Protein AF-A0A968ZJ23-F1 (afdb_monomer_lite)

Radius of gyration: 22.75 Å; chains: 1; bounding box: 46×42×65 Å

Structure (mmCIF, N/CA/C/O backbone):
data_AF-A0A968ZJ23-F1
#
_entry.id   AF-A0A968ZJ23-F1
#
loop_
_atom_site.group_PDB
_atom_site.id
_atom_site.type_symbol
_atom_site.label_atom_id
_atom_site.label_alt_id
_atom_site.label_comp_id
_atom_site.label_asym_id
_atom_site.label_entity_id
_atom_site.label_seq_id
_atom_site.pdbx_PDB_ins_code
_atom_site.Cartn_x
_atom_site.Cartn_y
_atom_site.Cartn_z
_atom_site.occupancy
_atom_site.B_iso_or_equiv
_atom_site.auth_seq_id
_atom_site.auth_comp_id
_atom_site.auth_asym_id
_atom_site.auth_atom_id
_atom_site.pdbx_PDB_model_num
ATOM 1 N N . MET A 1 1 ? 4.535 11.644 30.658 1.00 60.22 1 MET A N 1
ATOM 2 C CA . MET A 1 1 ? 4.952 10.635 29.656 1.00 60.22 1 MET A CA 1
ATOM 3 C C . MET A 1 1 ? 4.242 10.840 28.320 1.00 60.22 1 MET A C 1
ATOM 5 O O . MET A 1 1 ? 4.931 11.117 27.355 1.00 60.22 1 MET A O 1
ATOM 9 N N . LEU A 1 2 ? 2.903 10.836 28.259 1.00 61.31 2 LEU A N 1
ATOM 10 C CA . LEU A 1 2 ? 2.141 11.079 27.016 1.00 61.31 2 LEU A CA 1
ATOM 11 C C . LEU A 1 2 ? 2.531 12.350 26.210 1.00 61.31 2 LEU A C 1
ATOM 13 O O . LEU A 1 2 ? 2.753 12.221 25.013 1.00 61.31 2 LEU A O 1
ATOM 17 N N . PRO A 1 3 ? 2.688 13.554 26.806 1.00 65.44 3 PRO A N 1
ATOM 18 C CA . PRO A 1 3 ? 3.056 14.751 26.035 1.00 65.44 3 PRO A CA 1
ATOM 19 C C . PRO A 1 3 ? 4.482 14.708 25.466 1.00 65.44 3 PRO A C 1
ATOM 21 O O . PRO A 1 3 ? 4.746 15.321 24.440 1.00 65.44 3 PRO A O 1
ATOM 24 N N . PHE A 1 4 ? 5.390 13.966 26.107 1.00 58.88 4 PHE A N 1
ATOM 25 C CA . PHE A 1 4 ? 6.744 13.755 25.594 1.00 58.88 4 PHE A CA 1
ATOM 26 C C . PHE A 1 4 ? 6.730 12.837 24.365 1.00 58.88 4 PHE A C 1
ATOM 28 O O . PHE A 1 4 ? 7.392 13.139 23.382 1.00 58.88 4 PHE A O 1
ATOM 35 N N . ILE A 1 5 ? 5.915 11.776 24.390 1.00 69.75 5 ILE A N 1
ATOM 36 C CA . ILE A 1 5 ? 5.731 10.860 23.252 1.00 69.75 5 ILE A CA 1
ATOM 37 C C . ILE A 1 5 ? 5.148 11.617 22.050 1.00 69.75 5 ILE A C 1
ATOM 39 O O . ILE A 1 5 ? 5.737 11.588 20.979 1.00 69.75 5 ILE A O 1
ATOM 43 N N . ILE A 1 6 ? 4.080 12.399 22.257 1.00 71.38 6 ILE A N 1
ATOM 44 C CA . ILE A 1 6 ? 3.466 13.209 21.188 1.00 71.38 6 ILE A CA 1
ATOM 45 C C . ILE A 1 6 ? 4.476 14.195 20.582 1.00 71.38 6 ILE A C 1
ATOM 47 O O . ILE A 1 6 ? 4.499 14.383 19.371 1.00 71.38 6 ILE A O 1
ATOM 51 N N . LEU A 1 7 ? 5.322 14.825 21.404 1.00 71.81 7 LEU A N 1
ATOM 52 C CA . LEU A 1 7 ? 6.349 15.747 20.915 1.00 71.81 7 LEU A CA 1
ATOM 53 C C . LEU A 1 7 ? 7.404 15.035 20.056 1.00 71.81 7 LEU A C 1
ATOM 55 O O . LEU A 1 7 ? 7.804 15.568 19.023 1.00 71.81 7 LEU A O 1
ATOM 59 N N . VAL A 1 8 ? 7.844 13.845 20.472 1.00 72.88 8 VAL A N 1
ATOM 60 C CA . VAL A 1 8 ? 8.802 13.027 19.717 1.00 72.88 8 VAL A CA 1
ATOM 61 C C . VAL A 1 8 ? 8.194 12.567 18.390 1.00 72.88 8 VAL A C 1
ATOM 63 O O . VAL A 1 8 ? 8.850 12.699 17.359 1.00 72.88 8 VAL A O 1
ATOM 66 N N . ASP A 1 9 ? 6.935 12.127 18.390 1.00 72.88 9 ASP A N 1
ATOM 67 C CA . ASP A 1 9 ? 6.223 11.716 17.174 1.00 72.88 9 ASP A CA 1
ATOM 68 C C . ASP A 1 9 ? 6.053 12.891 16.200 1.00 72.88 9 ASP A C 1
ATOM 70 O O . ASP A 1 9 ? 6.306 12.757 15.006 1.00 72.88 9 ASP A O 1
ATOM 74 N N . LEU A 1 10 ? 5.694 14.078 16.702 1.00 71.69 10 LEU A N 1
ATOM 75 C CA . LEU A 1 10 ? 5.604 15.298 15.893 1.00 71.69 10 LEU A CA 1
ATOM 76 C C . LEU A 1 10 ? 6.946 15.666 15.251 1.00 71.69 10 LEU A C 1
ATOM 78 O O . LEU A 1 10 ? 6.979 16.059 14.085 1.00 71.69 10 LEU A O 1
ATOM 82 N N . LEU A 1 11 ? 8.045 15.528 15.997 1.00 70.12 11 LEU A N 1
ATOM 83 C CA . LEU A 1 11 ? 9.389 15.795 15.493 1.00 70.12 11 LEU A CA 1
ATOM 84 C C . LEU A 1 11 ? 9.787 14.777 14.415 1.00 70.12 11 LEU A C 1
ATOM 86 O O . LEU A 1 11 ? 10.314 15.165 13.376 1.00 70.12 11 LEU A O 1
ATOM 90 N N . ALA A 1 12 ? 9.492 13.493 14.632 1.00 71.62 12 ALA A N 1
ATOM 91 C CA . ALA A 1 12 ? 9.755 12.430 13.668 1.00 71.62 12 ALA A CA 1
ATOM 92 C C . ALA A 1 12 ? 8.971 12.641 12.362 1.00 71.62 12 ALA A C 1
ATOM 94 O O . ALA A 1 12 ? 9.555 12.606 11.283 1.00 71.62 12 ALA A O 1
ATOM 95 N N . ILE A 1 13 ? 7.678 12.968 12.457 1.00 72.12 13 ILE A N 1
ATOM 96 C CA . ILE A 1 13 ? 6.819 13.262 11.299 1.00 72.12 13 ILE A CA 1
ATOM 97 C C . ILE A 1 13 ? 7.331 14.480 10.525 1.00 72.12 13 ILE A C 1
ATOM 99 O O . ILE A 1 13 ? 7.344 14.469 9.292 1.00 72.12 13 ILE A O 1
ATOM 103 N N . PHE A 1 14 ? 7.759 15.526 11.236 1.00 68.31 14 PHE A N 1
ATOM 104 C CA . PHE A 1 14 ? 8.316 16.726 10.617 1.00 68.31 14 PHE A CA 1
ATOM 105 C C . PHE A 1 14 ? 9.617 16.427 9.859 1.00 68.31 14 PHE A C 1
ATOM 107 O O . PHE A 1 14 ? 9.817 16.947 8.764 1.00 68.31 14 PHE A O 1
ATOM 114 N N . ILE A 1 15 ? 10.474 15.564 10.412 1.00 67.12 15 ILE A N 1
ATOM 115 C CA . ILE A 1 15 ? 11.730 15.145 9.776 1.00 67.12 15 ILE A CA 1
ATOM 116 C C . ILE A 1 15 ? 11.466 14.240 8.562 1.00 67.12 15 ILE A C 1
ATOM 118 O O . ILE A 1 15 ? 12.118 14.402 7.534 1.00 67.12 15 ILE A O 1
ATOM 122 N N . GLU A 1 16 ? 10.510 13.312 8.648 1.00 68.06 16 GLU A N 1
ATOM 123 C CA . GLU A 1 16 ? 10.189 12.387 7.552 1.00 68.06 16 GLU A CA 1
ATOM 124 C C . GLU A 1 16 ? 9.410 13.038 6.401 1.00 68.06 16 GLU A C 1
ATOM 126 O O . GLU A 1 16 ? 9.411 12.518 5.285 1.00 68.06 16 GLU A O 1
ATOM 131 N N . GLY A 1 17 ? 8.690 14.138 6.651 1.00 65.50 17 GLY A N 1
ATOM 132 C CA . GLY A 1 17 ? 7.789 14.740 5.659 1.00 65.50 17 GLY A CA 1
ATOM 133 C C . GLY A 1 17 ? 6.632 13.814 5.249 1.00 65.50 17 GLY A C 1
ATOM 134 O O . GLY A 1 17 ? 6.015 13.997 4.195 1.00 65.50 17 GLY A O 1
ATOM 135 N N . SER A 1 18 ? 6.340 12.788 6.057 1.00 67.06 18 SER A N 1
ATOM 136 C CA . SER A 1 18 ? 5.344 11.761 5.755 1.00 67.06 18 SER A CA 1
ATOM 137 C C . SER A 1 18 ? 3.928 12.273 6.027 1.00 67.06 18 SER A C 1
ATOM 139 O O . SER A 1 18 ? 3.439 12.282 7.159 1.00 67.06 18 SER A O 1
ATOM 141 N N . MET A 1 19 ? 3.226 12.668 4.960 1.00 65.88 19 MET A N 1
ATOM 142 C CA . MET A 1 19 ? 1.839 13.159 5.037 1.00 65.88 19 MET A CA 1
ATOM 143 C C . MET A 1 19 ? 0.883 12.131 5.667 1.00 65.88 19 MET A C 1
ATOM 145 O O . MET A 1 19 ? -0.065 12.507 6.355 1.00 65.88 19 MET A O 1
ATOM 149 N N . GLY A 1 20 ? 1.139 10.833 5.466 1.00 65.50 20 GLY A N 1
ATOM 150 C CA . GLY A 1 20 ? 0.328 9.757 6.043 1.00 65.50 20 GLY A CA 1
ATOM 151 C C . GLY A 1 20 ? 0.432 9.692 7.567 1.00 65.50 20 GLY A C 1
ATOM 152 O O . GLY A 1 20 ? -0.582 9.542 8.246 1.00 65.50 20 GLY A O 1
ATOM 153 N N . ALA A 1 21 ? 1.636 9.880 8.112 1.00 68.31 21 ALA A N 1
ATOM 154 C CA . ALA A 1 21 ? 1.853 9.888 9.554 1.00 68.31 21 ALA A CA 1
ATOM 155 C C . ALA A 1 21 ? 1.210 11.120 10.217 1.00 68.31 21 ALA A C 1
ATOM 157 O O . ALA A 1 21 ? 0.567 10.998 11.261 1.00 68.31 21 ALA A O 1
ATOM 158 N N . ALA A 1 22 ? 1.277 12.286 9.563 1.00 68.25 22 ALA A N 1
ATOM 159 C CA . ALA A 1 22 ? 0.612 13.496 10.042 1.00 68.25 22 ALA A CA 1
ATOM 160 C C . ALA A 1 22 ? -0.923 13.351 10.078 1.00 68.25 22 ALA A C 1
ATOM 162 O O . ALA A 1 22 ? -1.553 13.699 11.077 1.00 68.25 22 ALA A O 1
ATOM 163 N N . LEU A 1 23 ? -1.530 12.784 9.028 1.00 70.00 23 LEU A N 1
ATOM 164 C CA . LEU A 1 23 ? -2.972 12.505 8.993 1.00 70.00 23 LEU A CA 1
ATOM 165 C C . LEU A 1 23 ? -3.390 11.471 10.050 1.00 70.00 23 LEU A C 1
ATOM 167 O O . LEU A 1 23 ? -4.427 11.641 10.690 1.00 70.00 23 LEU A O 1
ATOM 171 N N . GLY A 1 24 ? -2.574 10.436 10.273 1.00 74.19 24 GLY A N 1
ATOM 172 C CA . GLY A 1 24 ? -2.798 9.450 11.332 1.00 74.19 24 GLY A CA 1
ATOM 173 C C . GLY A 1 24 ? -2.791 10.075 12.729 1.00 74.19 24 GLY A C 1
ATOM 174 O O . GLY A 1 24 ? -3.701 9.826 13.521 1.00 74.19 24 GLY A O 1
ATOM 175 N N . LEU A 1 25 ? -1.821 10.953 13.012 1.00 76.94 25 LEU A N 1
ATOM 176 C CA . LEU A 1 25 ? -1.747 11.682 14.279 1.00 76.94 25 LEU A CA 1
ATOM 177 C C . LEU A 1 25 ? -2.955 12.608 14.475 1.00 76.94 25 LEU A C 1
ATOM 179 O O . LEU A 1 25 ? -3.552 12.615 15.552 1.00 76.94 25 LEU A O 1
ATOM 183 N N . LEU A 1 26 ? -3.353 13.352 13.437 1.00 75.88 26 LEU A N 1
ATOM 184 C CA . LEU A 1 26 ? -4.545 14.204 13.472 1.00 75.88 26 LEU A CA 1
ATOM 185 C C . LEU A 1 26 ? -5.810 13.392 13.774 1.00 75.88 26 LEU A C 1
ATOM 187 O O . LEU A 1 26 ? -6.595 13.784 14.637 1.00 75.88 26 LEU A O 1
ATOM 191 N N . GLY A 1 27 ? -5.983 12.242 13.115 1.00 75.94 27 GLY A N 1
ATOM 192 C CA . GLY A 1 27 ? -7.097 11.329 13.369 1.00 75.94 27 GLY A CA 1
ATOM 193 C C . GLY A 1 27 ? -7.105 10.786 14.801 1.00 75.94 27 GLY A C 1
ATOM 194 O O . GLY A 1 27 ? -8.150 10.778 15.452 1.00 75.94 27 GLY A O 1
ATOM 195 N N . GLY A 1 28 ? -5.940 10.398 15.327 1.00 76.19 28 GLY A N 1
ATOM 196 C CA . GLY A 1 28 ? -5.794 9.923 16.705 1.00 76.19 28 GLY A CA 1
ATOM 197 C C . GLY A 1 28 ? -6.104 11.001 17.747 1.00 76.19 28 GLY A C 1
ATOM 198 O O . GLY A 1 28 ? -6.868 10.760 18.683 1.00 76.19 28 GLY A O 1
ATOM 199 N N . LEU A 1 29 ? -5.577 12.215 17.563 1.00 74.31 29 LEU A N 1
ATOM 200 C CA . LEU A 1 29 ? -5.881 13.359 18.428 1.00 74.31 29 LEU A CA 1
ATOM 201 C C . LEU A 1 29 ? -7.371 13.711 18.380 1.00 74.31 29 LEU A C 1
ATOM 203 O O . LEU A 1 29 ? -7.979 13.934 19.425 1.00 74.31 29 LEU A O 1
ATOM 207 N N . PHE A 1 30 ? -7.979 13.697 17.193 1.00 76.00 30 PHE A N 1
ATOM 208 C CA . PHE A 1 30 ? -9.410 13.931 17.024 1.00 76.00 30 PHE A CA 1
ATOM 209 C C . PHE A 1 30 ? -10.260 12.879 17.751 1.00 76.00 30 PHE A C 1
ATOM 211 O O . PHE A 1 30 ? -11.190 13.236 18.471 1.00 76.00 30 PHE A O 1
ATOM 218 N N . ALA A 1 31 ? -9.908 11.594 17.656 1.00 72.88 31 ALA A N 1
ATOM 219 C CA . ALA A 1 31 ? -10.594 10.527 18.384 1.00 72.88 31 ALA A CA 1
ATOM 220 C C . ALA A 1 31 ? -10.490 10.700 19.912 1.00 72.88 31 ALA A C 1
ATOM 222 O O . ALA A 1 31 ? -11.483 10.548 20.623 1.00 72.88 31 ALA A O 1
ATOM 223 N N . ILE A 1 32 ? -9.318 11.088 20.430 1.00 71.44 32 ILE A N 1
ATOM 224 C CA . ILE A 1 32 ? -9.126 11.386 21.862 1.00 71.44 32 ILE A CA 1
ATOM 225 C C . ILE A 1 32 ? -10.022 12.549 22.302 1.00 71.44 32 ILE A C 1
ATOM 227 O O . ILE A 1 32 ? -10.646 12.487 23.364 1.00 71.44 32 ILE A O 1
ATOM 231 N N . VAL A 1 33 ? -10.099 13.597 21.481 1.00 71.25 33 VAL A N 1
ATOM 232 C CA . VAL A 1 33 ? -10.954 14.765 21.710 1.00 71.25 33 VAL A CA 1
ATOM 233 C C . VAL A 1 33 ? -12.432 14.354 21.749 1.00 71.25 33 VAL A C 1
ATOM 235 O O . VAL A 1 33 ? -13.126 14.711 22.700 1.00 71.25 33 VAL A O 1
ATOM 238 N N . LEU A 1 34 ? -12.900 13.536 20.800 1.00 69.88 34 LEU A N 1
ATOM 239 C CA . LEU A 1 34 ? -14.281 13.037 20.776 1.00 69.88 34 LEU A CA 1
ATOM 240 C C . LEU A 1 34 ? -14.643 12.198 22.011 1.00 69.88 34 LEU A C 1
ATOM 242 O O . LEU A 1 34 ? -15.768 12.282 22.496 1.00 69.88 34 LEU A O 1
ATOM 246 N N . VAL A 1 35 ? -13.703 11.410 22.536 1.00 70.38 35 VAL A N 1
ATOM 247 C CA . VAL A 1 35 ? -13.960 10.490 23.656 1.00 70.38 35 VAL A CA 1
ATOM 248 C C . VAL A 1 35 ? -13.859 11.174 25.029 1.00 70.38 35 VAL A C 1
ATOM 250 O O . VAL A 1 35 ? -14.492 10.718 25.979 1.00 70.38 35 VAL A O 1
ATOM 253 N N . LYS A 1 36 ? -13.068 12.250 25.181 1.00 68.38 36 LYS A N 1
ATOM 254 C CA . LYS A 1 36 ? -12.696 12.795 26.509 1.00 68.38 36 LYS A CA 1
ATOM 255 C C . LYS A 1 36 ? -12.985 14.282 26.754 1.00 68.38 36 LYS A C 1
ATOM 257 O O . LYS A 1 36 ? -12.497 14.834 27.751 1.00 68.38 36 LYS A O 1
ATOM 262 N N . ILE A 1 37 ? -13.774 14.961 25.919 1.00 63.22 37 ILE A N 1
ATOM 263 C CA . ILE A 1 37 ? -14.173 16.344 26.228 1.00 63.22 37 ILE A CA 1
ATOM 264 C C . ILE A 1 37 ? -15.126 16.374 27.439 1.00 63.22 37 ILE A C 1
ATOM 266 O O . ILE A 1 37 ? -16.292 16.001 27.366 1.00 63.22 37 ILE A O 1
ATOM 270 N N . THR A 1 38 ? -14.623 16.894 28.560 1.00 61.25 38 THR A N 1
ATOM 271 C CA . THR A 1 38 ? -15.412 17.455 29.669 1.00 61.25 38 THR A CA 1
ATOM 272 C C . THR A 1 38 ? -15.115 18.955 29.780 1.00 61.25 38 THR A C 1
ATOM 274 O O . THR A 1 38 ? -14.118 19.433 29.232 1.00 61.25 38 THR A O 1
ATOM 277 N N . ARG A 1 39 ? -15.953 19.731 30.492 1.00 57.28 39 ARG A N 1
ATOM 278 C CA . ARG A 1 39 ? -15.880 21.214 30.525 1.00 57.28 39 ARG A CA 1
ATOM 279 C C . ARG A 1 39 ? -14.516 21.805 30.930 1.00 57.28 39 ARG A C 1
ATOM 281 O O . ARG A 1 39 ? -14.244 22.954 30.612 1.00 57.28 39 ARG A O 1
ATOM 288 N N . TYR A 1 40 ? -13.671 21.043 31.630 1.00 57.66 40 TYR A N 1
ATOM 289 C CA . TYR A 1 40 ? -12.333 21.474 32.064 1.00 57.66 40 TYR A CA 1
ATOM 290 C C . TYR A 1 40 ? -11.239 21.292 30.995 1.00 57.66 40 TYR A C 1
ATOM 292 O O . TYR A 1 40 ? -10.145 21.824 31.152 1.00 57.66 40 TYR A O 1
ATOM 300 N N . ASN A 1 41 ? -11.541 20.618 29.881 1.00 66.50 41 ASN A N 1
ATOM 301 C CA . ASN A 1 41 ? -10.593 20.346 28.796 1.00 66.50 41 ASN A CA 1
ATOM 302 C C . ASN A 1 41 ? -10.761 21.285 27.588 1.00 66.50 41 ASN A C 1
ATOM 304 O O . ASN A 1 41 ? -10.161 21.039 26.545 1.00 66.50 41 ASN A O 1
ATOM 308 N N . PHE A 1 42 ? -11.543 22.368 27.708 1.00 68.94 42 PHE A N 1
ATOM 309 C CA . PHE A 1 42 ? -11.772 23.315 26.606 1.00 68.94 42 PHE A CA 1
ATOM 310 C C . PHE A 1 42 ? -10.463 23.931 26.087 1.00 68.94 42 PHE A C 1
ATOM 312 O O . PHE A 1 42 ? -10.199 23.911 24.888 1.00 68.94 42 PHE A O 1
ATOM 319 N N . PHE A 1 43 ? -9.595 24.396 26.993 1.00 74.56 43 PHE A N 1
ATOM 320 C CA . PHE A 1 43 ? -8.291 24.958 26.623 1.00 74.56 43 PHE A CA 1
ATOM 321 C C . PHE A 1 43 ? -7.344 23.914 26.024 1.00 74.56 43 PHE A C 1
ATOM 323 O O . PHE A 1 43 ? -6.599 24.227 25.101 1.00 74.56 43 PHE A O 1
ATOM 330 N N . LEU A 1 44 ? -7.402 22.661 26.491 1.00 73.44 44 LEU A N 1
ATOM 331 C CA . LEU A 1 44 ? -6.635 21.568 25.893 1.00 73.44 44 LEU A CA 1
ATOM 332 C C . LEU A 1 44 ? -7.119 21.275 24.465 1.00 73.44 44 LEU A C 1
ATOM 334 O O . LEU A 1 44 ? -6.299 21.118 23.566 1.00 73.44 44 LEU A O 1
ATOM 338 N N . GLY A 1 45 ? -8.436 21.268 24.244 1.00 72.56 45 GLY A N 1
ATOM 339 C CA . GLY A 1 45 ? -9.030 21.132 22.914 1.00 72.56 45 GLY A CA 1
ATOM 340 C C . GLY A 1 45 ? -8.612 22.258 21.968 1.00 72.56 45 GLY A C 1
ATOM 341 O O . GLY A 1 45 ? -8.248 21.988 20.827 1.00 72.56 45 GLY A O 1
ATOM 342 N N . LEU A 1 46 ? -8.577 23.504 22.453 1.00 76.56 46 LEU A N 1
ATOM 343 C CA . LEU A 1 46 ? -8.137 24.660 21.669 1.00 76.56 46 LEU A CA 1
ATOM 344 C C . LEU A 1 46 ? -6.653 24.561 21.278 1.00 76.56 46 LEU A C 1
ATOM 346 O O . LEU A 1 46 ? -6.301 24.816 20.129 1.00 76.56 46 LEU A O 1
ATOM 350 N N . SER A 1 47 ? -5.791 24.142 22.209 1.00 76.00 47 SER A N 1
ATOM 351 C CA . SER A 1 47 ? -4.362 23.931 21.948 1.00 76.00 47 SER A CA 1
ATOM 352 C C . SER A 1 47 ? -4.120 22.804 20.942 1.00 76.00 47 SER A C 1
ATOM 354 O O . SER A 1 47 ? -3.310 22.959 20.031 1.00 76.00 47 SER A O 1
ATOM 356 N N . LEU A 1 48 ? -4.849 21.688 21.054 1.00 72.38 48 LEU A N 1
ATOM 357 C CA . LEU A 1 48 ? -4.777 20.588 20.087 1.00 72.38 48 LEU A CA 1
ATOM 358 C C . LEU A 1 48 ? -5.278 21.012 18.702 1.00 72.38 48 LEU A C 1
ATOM 360 O O . LEU A 1 48 ? -4.667 20.651 17.700 1.00 72.38 48 LEU A O 1
ATOM 364 N N . LEU A 1 49 ? -6.342 21.817 18.639 1.00 73.38 49 LEU A N 1
ATOM 365 C CA . LEU A 1 49 ? -6.853 22.374 17.389 1.00 73.38 49 LEU A CA 1
ATOM 366 C C . LEU A 1 49 ? -5.845 23.335 16.743 1.00 73.38 49 LEU A C 1
ATOM 368 O O . LEU A 1 49 ? -5.631 23.275 15.537 1.00 73.38 49 LEU A O 1
ATOM 372 N N . ALA A 1 50 ? -5.182 24.184 17.530 1.00 78.56 50 ALA A N 1
ATOM 373 C CA . ALA A 1 50 ? -4.140 25.078 17.030 1.00 78.56 50 ALA A CA 1
ATOM 374 C C . ALA A 1 50 ? -2.942 24.298 16.460 1.00 78.56 50 ALA A C 1
ATOM 376 O O . ALA A 1 50 ? -2.470 24.612 15.367 1.00 78.56 50 ALA A O 1
ATOM 377 N N . ILE A 1 51 ? -2.498 23.241 17.152 1.00 77.56 51 ILE A N 1
ATOM 378 C CA . ILE A 1 51 ? -1.454 22.329 16.656 1.00 77.56 51 ILE A CA 1
ATOM 379 C C . ILE A 1 51 ? -1.911 21.659 15.356 1.00 77.56 51 ILE A C 1
ATOM 381 O O . ILE A 1 51 ? -1.159 21.635 14.384 1.00 77.56 51 ILE A O 1
ATOM 385 N N . ALA A 1 52 ? -3.157 21.182 15.298 1.00 72.25 52 ALA A N 1
ATOM 386 C CA . ALA A 1 52 ? -3.719 20.582 14.096 1.00 72.25 52 ALA A CA 1
ATOM 387 C C . ALA A 1 52 ? -3.728 21.556 12.905 1.00 72.25 52 ALA A C 1
ATOM 389 O O . ALA A 1 52 ? -3.298 21.189 11.815 1.00 72.25 52 ALA A O 1
ATOM 390 N N . CYS A 1 53 ? -4.140 22.810 13.111 1.00 75.44 53 CYS A N 1
ATOM 391 C CA . CYS A 1 53 ? -4.130 23.842 12.074 1.00 75.44 53 CYS A CA 1
ATOM 392 C C . CYS A 1 53 ? -2.716 24.148 11.557 1.00 75.44 53 CYS A C 1
ATOM 394 O O . CYS A 1 53 ? -2.533 24.290 10.349 1.00 75.44 53 CYS A O 1
ATOM 396 N N . LEU A 1 54 ? -1.713 24.219 12.441 1.00 79.56 54 LEU A N 1
ATOM 397 C CA . LEU A 1 54 ? -0.316 24.438 12.047 1.00 79.56 54 LEU A CA 1
ATOM 398 C C . LEU A 1 54 ? 0.244 23.257 11.243 1.00 79.56 54 LEU A C 1
ATOM 400 O O . LEU A 1 54 ? 0.911 23.469 10.230 1.00 79.56 54 LEU A O 1
ATOM 404 N N . LEU A 1 55 ? -0.076 22.024 11.645 1.00 74.19 55 LEU A N 1
ATOM 405 C CA . LEU A 1 55 ? 0.297 20.821 10.898 1.00 74.19 55 LEU A CA 1
ATOM 406 C C . LEU A 1 55 ? -0.356 20.801 9.515 1.00 74.19 55 LEU A C 1
ATOM 408 O O . LEU A 1 55 ? 0.329 20.580 8.521 1.00 74.19 55 LEU A O 1
ATOM 412 N N . ILE A 1 56 ? -1.655 21.099 9.430 1.00 73.25 56 ILE A N 1
ATOM 413 C CA . ILE A 1 56 ? -2.383 21.175 8.157 1.00 73.25 56 ILE A CA 1
ATOM 414 C C . ILE A 1 56 ? -1.780 22.252 7.247 1.00 73.25 56 ILE A C 1
ATOM 416 O O . ILE A 1 56 ? -1.567 21.993 6.066 1.00 73.25 56 ILE A O 1
ATOM 420 N N . ALA A 1 57 ? -1.450 23.434 7.774 1.00 74.94 57 ALA A N 1
ATOM 421 C CA . ALA A 1 57 ? -0.825 24.500 6.993 1.00 74.94 57 ALA A CA 1
ATOM 422 C C . ALA A 1 57 ? 0.551 24.088 6.434 1.00 74.94 57 ALA A C 1
ATOM 424 O O . ALA A 1 57 ? 0.830 24.328 5.258 1.00 74.94 57 ALA A O 1
ATOM 425 N N . GLY A 1 58 ? 1.381 23.415 7.241 1.00 72.44 58 GLY A N 1
ATOM 426 C CA . GLY A 1 58 ? 2.660 22.854 6.793 1.00 72.44 58 GLY A CA 1
ATOM 427 C C . GLY A 1 58 ? 2.488 21.795 5.699 1.00 72.44 58 GLY A C 1
ATOM 428 O O . GLY A 1 58 ? 3.160 21.852 4.670 1.00 72.44 58 GLY A O 1
ATOM 429 N N . ILE A 1 59 ? 1.521 20.887 5.870 1.00 67.62 59 ILE A N 1
ATOM 430 C CA . ILE A 1 59 ? 1.172 19.865 4.873 1.00 67.62 59 ILE A CA 1
ATOM 431 C C . ILE A 1 59 ? 0.730 20.522 3.558 1.00 67.62 59 ILE A C 1
ATOM 433 O O . ILE A 1 59 ? 1.225 20.156 2.495 1.00 67.62 59 ILE A O 1
ATOM 437 N N . LEU A 1 60 ? -0.158 21.521 3.604 1.00 68.81 60 LEU A N 1
ATOM 438 C CA . LEU A 1 60 ? -0.649 22.218 2.409 1.00 68.81 60 LEU A CA 1
ATOM 439 C C . LEU A 1 60 ? 0.469 22.957 1.654 1.00 68.81 60 LEU A C 1
ATOM 441 O O . LEU A 1 60 ? 0.493 22.941 0.422 1.00 68.81 60 LEU A O 1
ATOM 445 N N . ALA A 1 61 ? 1.426 23.557 2.367 1.00 70.12 61 ALA A N 1
ATOM 446 C CA . ALA A 1 61 ? 2.590 24.199 1.753 1.00 70.12 61 ALA A CA 1
ATOM 447 C C . ALA A 1 61 ? 3.499 23.188 1.021 1.00 70.12 61 ALA A C 1
ATOM 449 O O . ALA A 1 61 ? 4.016 23.466 -0.066 1.00 70.12 61 ALA A O 1
ATOM 450 N N . GLN A 1 62 ? 3.656 21.986 1.577 1.00 65.69 62 GLN A N 1
ATOM 451 C CA . GLN A 1 62 ? 4.451 20.916 0.974 1.00 65.69 62 GLN A CA 1
ATOM 452 C C . GLN A 1 62 ? 3.730 20.242 -0.206 1.00 65.69 62 GLN A C 1
ATOM 454 O O . GLN A 1 62 ? 4.348 19.930 -1.225 1.00 65.69 62 GLN A O 1
ATOM 459 N N . ILE A 1 63 ? 2.406 20.094 -0.111 1.00 63.81 63 ILE A N 1
ATOM 460 C CA . ILE A 1 63 ? 1.537 19.633 -1.199 1.00 63.81 63 ILE A CA 1
ATOM 461 C C . ILE A 1 63 ? 1.688 20.549 -2.421 1.00 63.81 63 ILE A C 1
ATOM 463 O O . ILE A 1 63 ? 2.007 20.074 -3.507 1.00 63.81 63 ILE A O 1
ATOM 467 N N . ASN A 1 64 ? 1.565 21.866 -2.263 1.00 62.75 64 ASN A N 1
ATOM 468 C CA . ASN A 1 64 ? 1.634 22.781 -3.409 1.00 62.75 64 ASN A CA 1
ATOM 469 C C . ASN A 1 64 ? 2.991 22.785 -4.134 1.00 62.75 64 ASN A C 1
ATOM 471 O O . ASN A 1 64 ? 3.050 23.141 -5.307 1.00 62.75 64 ASN A O 1
ATOM 475 N N . SER A 1 65 ? 4.074 22.379 -3.466 1.00 64.94 65 SER A N 1
ATOM 476 C CA . SER A 1 65 ? 5.421 22.371 -4.051 1.00 64.94 65 SER A CA 1
ATOM 477 C C . SER A 1 65 ? 5.821 21.034 -4.692 1.00 64.94 65 SER A C 1
ATOM 479 O O . SER A 1 65 ? 6.616 21.039 -5.628 1.00 64.94 65 SER A O 1
ATOM 481 N N . HIS A 1 66 ? 5.272 19.899 -4.241 1.00 62.91 66 HIS A N 1
ATOM 482 C CA . HIS A 1 66 ? 5.743 18.565 -4.660 1.00 62.91 66 HIS A CA 1
ATOM 483 C C . HIS A 1 66 ? 4.648 17.634 -5.202 1.00 62.91 66 HIS A C 1
ATOM 485 O O . HIS A 1 66 ? 4.961 16.673 -5.910 1.00 62.91 66 HIS A O 1
ATOM 491 N N . LEU A 1 67 ? 3.368 17.915 -4.930 1.00 63.28 67 LEU A N 1
ATOM 492 C CA . LEU A 1 67 ? 2.255 17.025 -5.273 1.00 63.28 67 LEU A CA 1
ATOM 493 C C . LEU A 1 67 ? 2.170 16.669 -6.771 1.00 63.28 67 LEU A C 1
ATOM 495 O O . LEU A 1 67 ? 1.994 15.483 -7.057 1.00 63.28 67 LEU A O 1
ATOM 499 N N . PRO A 1 68 ? 2.346 17.602 -7.735 1.00 64.19 68 PRO A N 1
ATOM 500 C CA . PRO A 1 68 ? 2.220 17.263 -9.153 1.00 64.19 68 PRO A CA 1
ATOM 501 C C . PRO A 1 68 ? 3.257 16.226 -9.595 1.00 64.19 68 PRO A C 1
ATOM 503 O O . PRO A 1 68 ? 2.933 15.294 -10.325 1.00 64.19 68 PRO A O 1
ATOM 506 N N . ARG A 1 69 ? 4.497 16.349 -9.100 1.00 70.25 69 ARG A N 1
ATOM 507 C CA . ARG A 1 69 ? 5.595 15.435 -9.437 1.00 70.25 69 ARG A CA 1
ATOM 508 C C . ARG A 1 69 ? 5.415 14.078 -8.758 1.00 70.25 69 ARG A C 1
ATOM 510 O O . ARG A 1 69 ? 5.536 13.051 -9.415 1.00 70.25 69 ARG A O 1
ATOM 517 N N . THR A 1 70 ? 5.112 14.055 -7.458 1.00 72.06 70 THR A N 1
ATOM 518 C CA . THR A 1 70 ? 4.967 12.796 -6.710 1.00 72.06 70 THR A CA 1
ATOM 519 C C . THR A 1 70 ? 3.768 11.979 -7.188 1.00 72.06 70 THR A C 1
ATOM 521 O O . THR A 1 70 ? 3.866 10.757 -7.265 1.00 72.06 70 THR A O 1
ATOM 524 N N . LEU A 1 71 ? 2.646 12.627 -7.523 1.00 76.12 71 LEU A N 1
ATOM 525 C CA . LEU A 1 71 ? 1.485 11.931 -8.077 1.00 76.12 71 LEU A CA 1
ATOM 526 C C . LEU A 1 71 ? 1.762 11.383 -9.480 1.00 76.12 71 LEU A C 1
ATOM 528 O O . LEU A 1 71 ? 1.419 10.231 -9.721 1.00 76.12 71 LEU A O 1
ATOM 532 N N . ALA A 1 72 ? 2.421 12.153 -10.356 1.00 77.75 72 ALA A N 1
ATOM 533 C CA . ALA A 1 72 ? 2.773 11.701 -11.706 1.00 77.75 72 ALA A CA 1
ATOM 534 C C . ALA A 1 72 ? 3.656 10.441 -11.673 1.00 77.75 72 ALA A C 1
ATOM 536 O O . ALA A 1 72 ? 3.303 9.411 -12.245 1.00 77.75 72 ALA A O 1
ATOM 537 N N . VAL A 1 73 ? 4.735 10.469 -10.885 1.00 83.50 73 VAL A N 1
ATOM 538 C CA . VAL A 1 73 ? 5.624 9.307 -10.735 1.00 83.50 73 VAL A CA 1
ATOM 539 C C . VAL A 1 73 ? 4.875 8.107 -10.144 1.00 83.50 73 VAL A C 1
ATOM 541 O O . VAL A 1 73 ? 5.030 6.988 -10.620 1.00 83.50 73 VAL A O 1
ATOM 544 N N . ARG A 1 74 ? 4.009 8.309 -9.140 1.00 87.25 74 ARG A N 1
ATOM 545 C CA . ARG A 1 74 ? 3.207 7.211 -8.571 1.00 87.25 74 ARG A CA 1
ATOM 546 C C . ARG A 1 74 ? 2.224 6.620 -9.575 1.00 87.25 74 ARG A C 1
ATOM 548 O O . ARG A 1 74 ? 2.061 5.405 -9.575 1.00 87.25 74 ARG A O 1
ATOM 555 N N . SER A 1 75 ? 1.590 7.438 -10.418 1.00 88.81 75 SER A N 1
ATOM 556 C CA . SER A 1 75 ? 0.694 6.920 -11.457 1.00 88.81 75 SER A CA 1
ATOM 557 C C . SER A 1 75 ? 1.431 6.031 -12.455 1.00 88.81 75 SER A C 1
ATOM 559 O O . SER A 1 75 ? 0.929 4.959 -12.780 1.00 88.81 75 SER A O 1
ATOM 561 N N . GLU A 1 76 ? 2.647 6.408 -12.854 1.00 90.44 76 GLU A N 1
ATOM 562 C CA . GLU A 1 76 ? 3.485 5.582 -13.730 1.00 90.44 76 GLU A CA 1
ATOM 563 C C . GLU A 1 76 ? 3.914 4.283 -13.029 1.00 90.44 76 GLU A C 1
ATOM 565 O O . GLU A 1 76 ? 3.814 3.201 -13.603 1.00 90.44 76 GLU A O 1
ATOM 570 N N . ILE A 1 77 ? 4.297 4.348 -11.748 1.00 92.62 77 ILE A N 1
ATOM 571 C CA . ILE A 1 77 ? 4.640 3.156 -10.955 1.00 92.62 77 ILE A CA 1
ATOM 572 C C . ILE A 1 77 ? 3.445 2.204 -10.833 1.00 92.62 77 ILE A C 1
ATOM 574 O O . ILE A 1 77 ? 3.611 0.984 -10.906 1.00 92.62 77 ILE A O 1
ATOM 578 N N . TRP A 1 78 ? 2.232 2.727 -10.654 1.00 95.62 78 TRP A N 1
ATOM 579 C CA . TRP A 1 78 ? 1.019 1.910 -10.614 1.00 95.62 78 TRP A CA 1
ATOM 580 C C . TRP A 1 78 ? 0.710 1.285 -11.964 1.00 95.62 78 TRP A C 1
ATOM 582 O O . TRP A 1 78 ? 0.312 0.126 -12.005 1.00 95.62 78 TRP A O 1
ATOM 592 N N . GLU A 1 79 ? 0.940 2.002 -13.060 1.00 94.81 79 GLU A N 1
ATOM 593 C CA . GLU A 1 79 ? 0.797 1.441 -14.397 1.00 94.81 79 GLU A CA 1
ATOM 594 C C . GLU A 1 79 ? 1.774 0.279 -14.624 1.00 94.81 79 GLU A C 1
ATOM 596 O O . GLU A 1 79 ? 1.351 -0.799 -15.042 1.00 94.81 79 GLU A O 1
ATOM 601 N N . VAL A 1 80 ? 3.052 0.446 -14.263 1.00 94.88 80 VAL A N 1
ATOM 602 C CA . VAL A 1 80 ? 4.050 -0.638 -14.296 1.00 94.88 80 VAL A CA 1
ATOM 603 C C . VAL A 1 80 ? 3.607 -1.819 -13.434 1.00 94.88 80 VAL A C 1
ATOM 605 O O . VAL A 1 80 ? 3.633 -2.963 -13.881 1.00 94.88 80 VAL A O 1
ATOM 608 N N . SER A 1 81 ? 3.135 -1.548 -12.219 1.00 96.56 81 SER A N 1
ATOM 609 C CA . SER A 1 81 ? 2.655 -2.580 -11.296 1.00 96.56 81 SER A CA 1
ATOM 610 C C . SER A 1 81 ? 1.466 -3.354 -11.872 1.00 96.56 81 SER A C 1
ATOM 612 O O . SER A 1 81 ? 1.423 -4.576 -11.786 1.00 96.56 81 SER A O 1
ATOM 614 N N . LEU A 1 82 ? 0.507 -2.668 -12.497 1.00 97.00 82 LEU A N 1
ATOM 615 C CA . LEU A 1 82 ? -0.648 -3.307 -13.126 1.00 97.00 82 LEU A CA 1
ATOM 616 C C . LEU A 1 82 ? -0.240 -4.170 -14.322 1.00 97.00 82 LEU A C 1
ATOM 618 O O . LEU A 1 82 ? -0.794 -5.253 -14.483 1.00 97.00 82 LEU A O 1
ATOM 622 N N . ARG A 1 83 ? 0.743 -3.739 -15.120 1.00 96.38 83 ARG A N 1
ATOM 623 C CA . ARG A 1 83 ? 1.300 -4.552 -16.213 1.00 96.38 83 ARG A CA 1
ATOM 624 C C . ARG A 1 83 ? 1.981 -5.814 -15.679 1.00 96.38 83 ARG A C 1
ATOM 626 O O . ARG A 1 83 ? 1.672 -6.905 -16.140 1.00 96.38 83 ARG A O 1
ATOM 633 N N . LEU A 1 84 ? 2.811 -5.689 -14.640 1.00 96.44 84 LEU A N 1
ATOM 634 C CA . LEU A 1 84 ? 3.437 -6.843 -13.980 1.00 96.44 84 LEU A CA 1
ATOM 635 C C . LEU A 1 84 ? 2.403 -7.823 -13.411 1.00 96.44 84 LEU A C 1
ATOM 637 O O . LEU A 1 84 ? 2.554 -9.037 -13.534 1.00 96.44 84 LEU A O 1
ATOM 641 N N . PHE A 1 85 ? 1.323 -7.305 -12.823 1.00 97.38 85 PHE A N 1
ATOM 642 C CA . PHE A 1 85 ? 0.217 -8.135 -12.357 1.00 97.38 85 PHE A CA 1
ATOM 643 C C . PHE A 1 85 ? -0.508 -8.840 -13.512 1.00 97.38 85 PHE A C 1
ATOM 645 O O . PHE A 1 85 ? -0.864 -10.007 -13.383 1.00 97.38 85 PHE A O 1
ATOM 652 N N . GLN A 1 86 ? -0.724 -8.157 -14.639 1.00 96.94 86 GLN A N 1
ATOM 653 C CA . GLN A 1 86 ? -1.352 -8.743 -15.828 1.00 96.94 86 GLN A CA 1
ATOM 654 C C . GLN A 1 86 ? -0.506 -9.862 -16.447 1.00 96.94 86 GLN A C 1
ATOM 656 O O . GLN A 1 86 ? -1.080 -10.840 -16.926 1.00 96.94 86 GLN A O 1
ATOM 661 N N . ASP A 1 87 ? 0.824 -9.755 -16.386 1.00 96.75 87 ASP A N 1
ATOM 662 C CA . ASP A 1 87 ? 1.744 -10.796 -16.855 1.00 96.75 87 ASP A CA 1
ATOM 663 C C . ASP A 1 87 ? 1.701 -12.048 -15.952 1.00 96.75 87 ASP A C 1
ATOM 665 O O . ASP A 1 87 ? 1.779 -13.177 -16.442 1.00 96.75 87 ASP A O 1
ATOM 669 N N . HIS A 1 88 ? 1.527 -11.870 -14.634 1.00 96.19 88 HIS A N 1
ATOM 670 C CA . HIS A 1 88 ? 1.568 -12.955 -13.642 1.00 96.19 88 HIS A CA 1
ATOM 671 C C . HIS A 1 88 ? 0.399 -12.921 -12.627 1.00 96.19 88 HIS A C 1
ATOM 673 O O . HIS A 1 88 ? 0.621 -12.880 -11.415 1.00 96.19 88 HIS A O 1
ATOM 679 N N . PRO A 1 89 ? -0.873 -13.015 -13.060 1.00 97.12 89 PRO A N 1
ATOM 680 C CA . PRO A 1 89 ? -2.020 -12.668 -12.214 1.00 97.12 89 PRO A CA 1
ATOM 681 C C . PRO A 1 89 ? -2.294 -13.657 -11.077 1.00 97.12 89 PRO A C 1
ATOM 683 O O . PRO A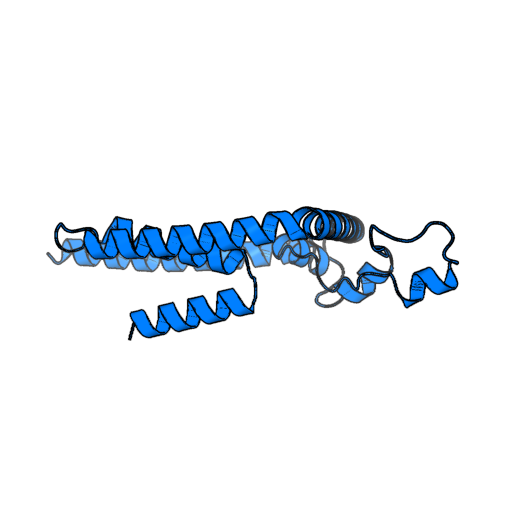 1 89 ? -2.874 -13.283 -10.058 1.00 97.12 89 PRO A O 1
ATOM 686 N N . LEU A 1 90 ? -1.919 -14.932 -11.232 1.00 97.00 90 LEU A N 1
ATOM 687 C CA . LEU A 1 90 ? -2.271 -15.984 -10.270 1.00 97.00 90 LEU A CA 1
ATOM 688 C C . LEU A 1 90 ? -1.260 -16.123 -9.133 1.00 97.00 90 LEU A C 1
ATOM 690 O O . LEU A 1 90 ? -1.655 -16.068 -7.969 1.00 97.00 90 LEU A O 1
ATOM 694 N N . ALA A 1 91 ? 0.017 -16.303 -9.479 1.00 95.56 91 ALA A N 1
ATOM 695 C CA . ALA A 1 91 ? 1.104 -16.564 -8.533 1.00 95.56 91 ALA A CA 1
ATOM 696 C C . ALA A 1 91 ? 2.036 -15.360 -8.322 1.00 95.56 91 ALA A C 1
ATOM 698 O O . ALA A 1 91 ? 2.863 -15.391 -7.414 1.00 95.56 91 ALA A O 1
ATOM 699 N N . GLY A 1 92 ? 1.890 -14.305 -9.129 1.00 97.50 92 GLY A N 1
ATOM 700 C CA . GLY A 1 92 ? 2.768 -13.145 -9.090 1.00 97.50 92 GLY A CA 1
ATOM 701 C C . GLY A 1 92 ? 4.162 -13.429 -9.637 1.00 97.50 92 GLY A C 1
ATOM 702 O O . GLY A 1 92 ? 4.449 -14.500 -10.175 1.00 97.50 92 GLY A O 1
ATOM 703 N N . ILE A 1 93 ? 5.025 -12.430 -9.491 1.00 97.50 93 ILE A N 1
ATOM 704 C CA . ILE A 1 93 ? 6.426 -12.466 -9.931 1.00 97.50 93 ILE A CA 1
ATOM 705 C C . ILE A 1 93 ? 7.388 -13.043 -8.878 1.00 97.50 93 ILE A C 1
ATOM 707 O O . ILE A 1 93 ? 8.578 -13.187 -9.141 1.00 97.50 93 ILE A O 1
ATOM 711 N N . GLY A 1 94 ? 6.896 -13.387 -7.687 1.00 96.81 94 GLY A N 1
ATOM 712 C CA . GLY A 1 94 ? 7.694 -13.811 -6.538 1.00 96.81 94 GLY A CA 1
ATOM 713 C C . GLY A 1 94 ? 8.082 -12.648 -5.619 1.00 96.81 94 GLY A C 1
ATOM 714 O O . GLY A 1 94 ? 8.328 -11.526 -6.062 1.00 96.81 94 GLY A O 1
ATOM 715 N N . ILE A 1 95 ? 8.130 -12.929 -4.314 1.00 95.62 95 ILE A N 1
ATOM 716 C CA . ILE A 1 95 ? 8.455 -11.940 -3.277 1.00 95.62 95 ILE A CA 1
ATOM 717 C C . ILE A 1 95 ? 9.885 -11.431 -3.456 1.00 95.62 95 ILE A C 1
ATOM 719 O O . ILE A 1 95 ? 10.819 -12.226 -3.552 1.00 95.62 95 ILE A O 1
ATOM 723 N N . GLY A 1 96 ? 10.050 -10.109 -3.451 1.00 94.75 96 GLY A N 1
ATOM 724 C CA . GLY A 1 96 ? 11.336 -9.437 -3.606 1.00 94.75 96 GLY A CA 1
ATOM 725 C C . GLY A 1 96 ? 11.783 -9.245 -5.055 1.00 94.75 96 GLY A C 1
ATOM 726 O O . GLY A 1 96 ? 12.785 -8.569 -5.274 1.00 94.75 96 GLY A O 1
ATOM 727 N N . ASN A 1 97 ? 11.050 -9.776 -6.041 1.00 96.25 97 ASN A N 1
ATOM 728 C CA . ASN A 1 97 ? 11.415 -9.662 -7.458 1.00 96.25 97 ASN A CA 1
ATOM 729 C C . ASN A 1 97 ? 10.890 -8.383 -8.123 1.00 96.25 97 ASN A C 1
ATOM 731 O O . ASN A 1 97 ? 11.249 -8.093 -9.264 1.00 96.25 97 ASN A O 1
ATOM 735 N N . PHE A 1 98 ? 10.067 -7.587 -7.430 1.00 96.19 98 PHE A N 1
ATOM 736 C CA . PHE A 1 98 ? 9.517 -6.348 -7.983 1.00 96.19 98 PHE A CA 1
ATOM 737 C C . PHE A 1 98 ? 10.578 -5.406 -8.582 1.00 96.19 98 PHE A C 1
ATOM 739 O O . PHE A 1 98 ? 10.378 -4.971 -9.717 1.00 96.19 98 PHE A O 1
ATOM 746 N N . PRO A 1 99 ? 11.705 -5.088 -7.906 1.00 94.25 99 PRO A N 1
ATOM 747 C CA . PRO A 1 99 ? 12.694 -4.158 -8.455 1.00 94.25 99 PRO A CA 1
ATOM 748 C C . PRO A 1 99 ? 13.360 -4.661 -9.738 1.00 94.25 99 PRO A C 1
ATOM 750 O O . PRO A 1 99 ? 13.776 -3.854 -10.566 1.00 94.25 99 PRO A O 1
ATOM 753 N N . ASP A 1 100 ? 13.492 -5.978 -9.898 1.00 94.31 100 ASP A N 1
ATOM 754 C CA . ASP A 1 100 ? 14.126 -6.574 -11.071 1.00 94.31 100 ASP A CA 1
ATOM 755 C C . ASP A 1 100 ? 13.164 -6.634 -12.253 1.00 94.31 100 ASP A C 1
ATOM 757 O O . ASP A 1 100 ? 13.522 -6.214 -13.354 1.00 94.31 100 ASP A O 1
ATOM 761 N N . GLU A 1 101 ? 11.919 -7.045 -12.022 1.00 94.81 101 GLU A N 1
ATOM 762 C CA . GLU A 1 101 ? 10.901 -7.077 -13.073 1.00 94.81 101 GLU A CA 1
ATOM 763 C C . GLU A 1 101 ? 10.477 -5.668 -13.519 1.00 94.81 101 GLU A C 1
ATOM 765 O O . GLU A 1 101 ? 10.234 -5.436 -14.705 1.00 94.81 101 GLU A O 1
ATOM 770 N N . ALA A 1 102 ? 10.464 -4.684 -12.611 1.00 92.38 102 ALA A N 1
ATOM 771 C CA . ALA A 1 102 ? 10.127 -3.299 -12.945 1.00 92.38 102 ALA A CA 1
ATOM 772 C C . ALA A 1 102 ? 11.126 -2.653 -13.924 1.00 92.38 102 ALA A C 1
ATOM 774 O O . ALA A 1 102 ? 10.746 -1.753 -14.672 1.00 92.38 102 ALA A O 1
ATOM 775 N N . LYS A 1 103 ? 12.376 -3.142 -14.005 1.00 90.44 103 LYS A N 1
ATOM 776 C CA . LYS A 1 103 ? 13.382 -2.656 -14.977 1.00 90.44 103 LYS A CA 1
ATOM 777 C C . LYS A 1 103 ? 12.953 -2.858 -16.430 1.00 90.44 103 L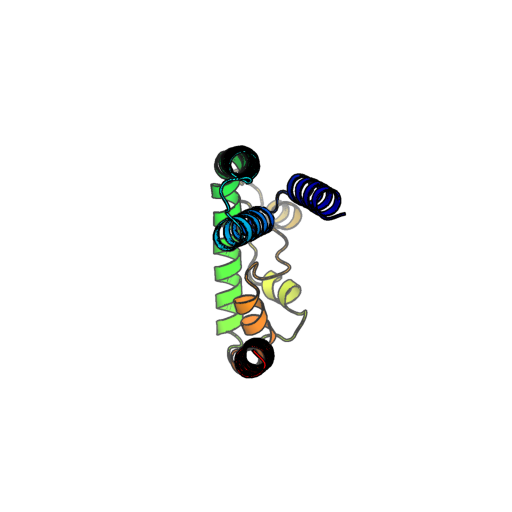YS A C 1
ATOM 779 O O . LYS A 1 103 ? 13.446 -2.157 -17.309 1.00 90.44 103 LYS A O 1
ATOM 784 N N . ARG A 1 104 ? 12.025 -3.785 -16.695 1.00 89.31 104 ARG A N 1
ATOM 785 C CA . ARG A 1 104 ? 11.446 -4.015 -18.029 1.00 89.31 104 ARG A CA 1
ATOM 786 C C . ARG A 1 104 ? 10.556 -2.854 -18.488 1.00 89.31 104 ARG A C 1
ATOM 788 O O . ARG A 1 104 ? 10.280 -2.740 -19.680 1.00 89.31 104 ARG A O 1
ATOM 795 N N . PHE A 1 105 ? 10.138 -1.989 -17.562 1.00 88.94 105 PHE A N 1
ATOM 796 C CA . PHE A 1 105 ? 9.267 -0.844 -17.807 1.00 88.94 105 PHE A CA 1
ATOM 797 C C . PHE A 1 105 ? 9.876 0.438 -17.204 1.00 88.94 105 PHE A C 1
ATOM 799 O O . PHE A 1 105 ? 9.432 0.896 -16.150 1.00 88.94 105 PHE A O 1
ATOM 806 N N . PRO A 1 106 ? 10.911 1.022 -17.838 1.00 84.56 106 PRO A N 1
ATOM 807 C CA . PRO A 1 106 ? 11.598 2.189 -17.294 1.00 84.56 106 PRO A CA 1
ATOM 808 C C . PRO A 1 106 ? 10.671 3.409 -17.208 1.00 84.56 106 PRO A C 1
ATOM 810 O O . PRO A 1 106 ? 9.960 3.735 -18.160 1.00 84.56 106 PRO A O 1
ATOM 813 N N . ILE A 1 107 ? 10.729 4.099 -16.068 1.00 83.19 107 ILE A N 1
ATOM 814 C CA . ILE A 1 107 ? 10.038 5.367 -15.799 1.00 83.19 107 ILE A C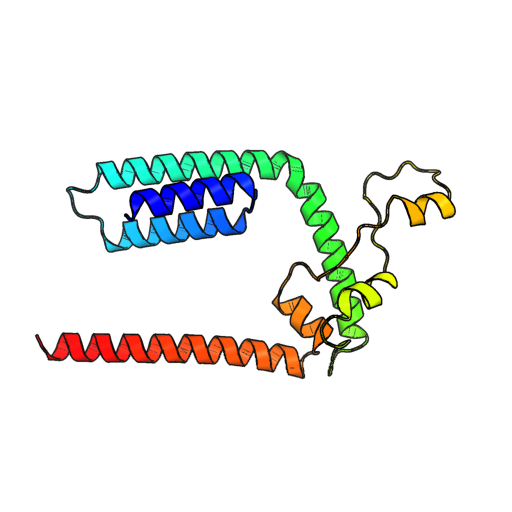A 1
ATOM 815 C C . ILE A 1 107 ? 11.077 6.487 -15.871 1.00 83.19 107 ILE A C 1
ATOM 817 O O . ILE A 1 107 ? 12.110 6.421 -15.198 1.00 83.19 107 ILE A O 1
ATOM 821 N N . TYR A 1 108 ? 10.809 7.502 -16.691 1.00 78.25 108 TYR A N 1
ATOM 822 C CA . TYR A 1 108 ? 11.725 8.616 -16.939 1.00 78.25 108 TYR A CA 1
ATOM 823 C C . TYR A 1 108 ? 11.289 9.872 -16.180 1.00 78.25 108 TYR A C 1
ATOM 825 O O . TYR A 1 108 ? 10.099 10.108 -15.988 1.00 78.25 108 TYR A O 1
ATOM 833 N N . GLU A 1 109 ? 12.238 10.721 -15.774 1.00 73.56 109 GLU A N 1
ATOM 834 C CA . GLU A 1 109 ? 11.868 11.986 -15.133 1.00 73.56 109 GLU A CA 1
ATOM 835 C C . GLU A 1 109 ? 11.031 12.904 -16.059 1.00 73.56 109 GLU A C 1
ATOM 837 O O . GLU A 1 109 ? 11.425 13.153 -17.203 1.00 73.56 109 GLU A O 1
ATOM 842 N N . PRO A 1 110 ? 9.943 13.525 -15.552 1.00 64.38 110 PRO A N 1
ATOM 843 C CA . PRO A 1 110 ? 9.014 14.318 -16.370 1.00 64.38 110 PRO A CA 1
ATOM 844 C C . PRO A 1 110 ? 9.590 15.577 -17.046 1.00 64.38 110 PRO A C 1
ATOM 846 O O . PRO A 1 110 ? 8.967 16.113 -17.956 1.00 64.38 110 PRO A O 1
ATOM 849 N N . ASN A 1 111 ? 10.746 16.089 -16.604 1.00 64.62 111 ASN A N 1
ATOM 850 C CA . ASN A 1 111 ? 11.316 17.370 -17.062 1.00 64.62 111 ASN A CA 1
ATOM 851 C C . ASN A 1 111 ? 12.586 17.199 -17.905 1.00 64.62 111 ASN A C 1
ATOM 853 O O . ASN A 1 111 ? 13.493 18.034 -17.863 1.00 64.62 111 ASN A O 1
ATOM 857 N N . MET A 1 112 ? 12.677 16.100 -18.647 1.00 62.38 112 MET A N 1
ATOM 858 C CA . MET A 1 112 ? 13.851 15.820 -19.456 1.00 62.38 112 MET A CA 1
ATOM 859 C C . MET A 1 112 ? 14.003 16.835 -20.609 1.00 62.38 112 MET A C 1
ATOM 861 O O . MET A 1 112 ? 13.046 17.052 -21.358 1.00 62.38 112 MET A O 1
ATOM 865 N N . PRO A 1 113 ? 15.192 17.438 -20.813 1.00 61.25 113 PRO A N 1
ATOM 866 C CA . PRO A 1 113 ? 15.447 18.277 -21.977 1.00 61.25 113 PRO A CA 1
ATOM 867 C C . PRO A 1 113 ? 15.293 17.470 -23.271 1.00 61.25 113 PRO A C 1
ATOM 869 O O . PRO A 1 113 ? 15.907 16.407 -23.431 1.00 61.25 113 PRO A O 1
ATOM 872 N N . ALA A 1 114 ? 14.493 17.984 -24.208 1.00 56.56 114 ALA A N 1
ATOM 873 C CA . ALA A 1 114 ? 14.346 17.394 -25.533 1.00 56.56 114 ALA A CA 1
ATOM 874 C C . ALA A 1 114 ? 15.709 17.378 -26.254 1.00 56.56 114 ALA A C 1
ATOM 876 O O . ALA A 1 114 ? 16.339 18.422 -26.404 1.00 56.56 114 ALA A O 1
ATOM 877 N N . GLY A 1 115 ? 16.164 16.197 -26.688 1.00 60.12 115 GLY A N 1
ATOM 878 C CA . GLY A 1 115 ? 17.435 16.022 -27.413 1.00 60.12 115 GLY A CA 1
ATOM 879 C C . GLY A 1 115 ? 18.547 15.294 -26.649 1.00 60.12 115 GLY A C 1
ATOM 880 O O . GLY A 1 115 ? 19.655 15.167 -27.163 1.00 60.12 115 GLY A O 1
ATOM 881 N N . THR A 1 116 ? 18.275 14.787 -25.447 1.00 62.28 116 THR A N 1
ATOM 882 C CA . THR A 1 116 ? 19.186 13.880 -24.731 1.00 62.28 116 THR A CA 1
ATOM 883 C C . THR A 1 116 ? 19.294 12.532 -25.458 1.00 62.28 116 THR A C 1
ATOM 885 O O . THR A 1 116 ? 18.288 11.931 -25.840 1.00 62.28 116 THR A O 1
ATOM 888 N N . THR A 1 117 ? 20.524 12.067 -25.700 1.00 60.84 117 THR A N 1
ATOM 889 C CA . THR A 1 117 ? 20.791 10.799 -26.398 1.00 60.84 117 THR A CA 1
ATOM 890 C C . THR A 1 117 ? 20.321 9.601 -25.568 1.00 60.84 117 THR A C 1
ATOM 892 O O . THR A 1 117 ? 20.267 9.672 -24.340 1.00 60.84 117 THR A O 1
ATOM 895 N N . THR A 1 118 ? 19.994 8.480 -26.223 1.00 60.88 118 THR A N 1
ATOM 896 C CA . THR A 1 118 ? 19.536 7.239 -25.563 1.00 60.88 118 THR A CA 1
ATOM 897 C C . THR A 1 118 ? 20.525 6.743 -24.501 1.00 60.88 118 THR A C 1
ATOM 899 O O . THR A 1 118 ? 20.121 6.328 -23.425 1.00 60.88 118 THR A O 1
ATOM 902 N N . GLU A 1 119 ? 21.826 6.896 -24.748 1.00 61.34 119 GLU A N 1
ATOM 903 C CA . GLU A 1 119 ? 22.882 6.500 -23.809 1.00 61.34 119 GLU A CA 1
ATOM 904 C C . GLU A 1 119 ? 22.904 7.369 -22.532 1.00 61.34 119 GLU A C 1
ATOM 906 O O . GLU A 1 119 ? 23.108 6.858 -21.434 1.00 61.34 119 GLU A O 1
ATOM 911 N N . TYR A 1 120 ? 22.605 8.672 -22.639 1.00 57.25 120 TYR A N 1
ATOM 912 C CA . TYR A 1 120 ? 22.457 9.568 -21.480 1.00 57.25 120 TYR A CA 1
ATOM 913 C C . TYR A 1 120 ? 21.106 9.404 -20.760 1.00 57.25 120 TYR A C 1
ATOM 915 O O . TYR A 1 120 ? 21.018 9.675 -19.559 1.00 57.25 120 TYR A O 1
ATOM 923 N N . ARG A 1 121 ? 20.058 8.955 -21.470 1.00 57.97 121 ARG A N 1
ATOM 924 C CA . ARG A 1 121 ? 18.734 8.649 -20.893 1.00 57.97 121 ARG A CA 1
ATOM 925 C C . ARG A 1 121 ? 18.805 7.544 -19.849 1.00 57.97 121 ARG A C 1
ATOM 927 O O . ARG A 1 121 ? 18.204 7.688 -18.786 1.00 57.97 121 ARG A O 1
ATOM 934 N N . ASP A 1 122 ? 19.549 6.484 -20.144 1.00 60.81 122 ASP A N 1
ATOM 935 C CA . ASP A 1 122 ? 19.523 5.265 -19.336 1.00 60.81 122 ASP A CA 1
ATOM 936 C C . ASP A 1 122 ? 20.406 5.348 -18.075 1.00 60.81 122 ASP A C 1
ATOM 938 O O . ASP A 1 122 ? 20.178 4.621 -17.112 1.00 60.81 122 ASP A O 1
ATOM 942 N N . LEU A 1 123 ? 21.377 6.271 -18.035 1.00 58.81 123 LEU A N 1
ATOM 943 C CA . LEU A 1 123 ? 22.328 6.414 -16.921 1.00 58.81 123 LEU A CA 1
ATOM 944 C C . LEU A 1 123 ? 21.895 7.389 -15.812 1.00 58.81 123 LEU A C 1
ATOM 946 O O . LEU A 1 123 ? 22.290 7.196 -14.665 1.00 58.81 123 LEU A O 1
ATOM 950 N N . TYR A 1 124 ? 21.117 8.434 -16.124 1.00 57.16 124 TYR A N 1
ATOM 951 C CA . TYR A 1 124 ? 20.859 9.538 -15.177 1.00 57.16 124 TYR A CA 1
ATOM 952 C C . TYR A 1 124 ? 19.384 9.840 -14.894 1.00 57.16 124 TYR A C 1
ATOM 954 O O . TYR A 1 124 ? 19.102 10.565 -13.943 1.00 57.16 124 TYR A O 1
ATOM 962 N N . TYR A 1 125 ? 18.446 9.301 -15.680 1.00 62.97 125 TYR A N 1
ATOM 963 C CA . TYR A 1 125 ? 17.044 9.739 -15.640 1.00 62.97 125 TYR A CA 1
ATOM 964 C C . TYR A 1 125 ? 16.018 8.621 -15.437 1.00 62.97 125 TYR A C 1
ATOM 966 O O . TYR A 1 125 ? 14.817 8.893 -15.487 1.00 62.97 125 TYR A O 1
ATOM 974 N N . ILE A 1 126 ? 16.463 7.386 -15.184 1.00 70.88 126 ILE A N 1
ATOM 975 C CA . ILE A 1 126 ? 15.572 6.291 -14.792 1.00 70.88 126 ILE A CA 1
ATOM 976 C C . ILE A 1 126 ? 15.290 6.413 -13.296 1.00 70.88 126 ILE A C 1
ATOM 978 O O . ILE A 1 126 ? 16.203 6.347 -12.473 1.00 70.88 126 ILE A O 1
ATOM 982 N N . ILE A 1 127 ? 14.017 6.567 -12.941 1.00 76.50 127 ILE A N 1
ATOM 983 C CA . ILE A 1 127 ? 13.587 6.550 -11.544 1.00 76.50 127 ILE A CA 1
ATOM 984 C C . ILE A 1 127 ? 13.683 5.099 -11.053 1.00 76.50 127 ILE A C 1
ATOM 986 O O . ILE A 1 127 ? 12.991 4.235 -11.596 1.00 76.50 127 ILE A O 1
ATOM 990 N N . PRO A 1 128 ? 14.521 4.792 -10.043 1.00 78.88 128 PRO A N 1
ATOM 991 C CA . PRO A 1 128 ? 14.609 3.438 -9.520 1.00 78.88 128 PRO A CA 1
ATOM 992 C C . PRO A 1 128 ? 13.294 3.082 -8.823 1.00 78.88 128 PRO A C 1
ATOM 994 O O . PRO A 1 128 ? 12.954 3.646 -7.782 1.00 78.88 128 PRO A O 1
ATOM 997 N N . VAL A 1 129 ? 12.552 2.134 -9.395 1.00 85.75 129 VAL A N 1
ATOM 998 C CA . VAL A 1 129 ? 11.300 1.641 -8.818 1.00 85.75 129 VAL A CA 1
ATOM 999 C C . VAL A 1 129 ? 11.586 0.369 -8.033 1.00 85.75 129 VAL A C 1
ATOM 1001 O O . VAL A 1 129 ? 11.877 -0.674 -8.606 1.00 85.75 129 VAL A O 1
ATOM 1004 N N . ASN A 1 130 ? 11.504 0.447 -6.709 1.00 89.56 130 ASN A N 1
ATOM 1005 C CA . ASN A 1 130 ? 11.736 -0.696 -5.822 1.00 89.56 130 ASN A CA 1
ATOM 1006 C C . ASN A 1 130 ? 10.444 -1.301 -5.244 1.00 89.56 130 ASN A C 1
ATOM 1008 O O . ASN A 1 130 ? 10.481 -2.407 -4.719 1.00 89.56 130 ASN A O 1
ATOM 1012 N N . HIS A 1 131 ? 9.309 -0.604 -5.322 1.00 92.62 131 HIS A N 1
ATOM 1013 C CA . HIS A 1 131 ? 8.003 -1.111 -4.891 1.00 92.62 131 HIS A CA 1
ATOM 1014 C C . HIS A 1 131 ? 6.860 -0.312 -5.533 1.00 92.62 131 HIS A C 1
ATOM 1016 O O . HIS A 1 131 ? 7.057 0.793 -6.037 1.00 92.62 131 HIS A O 1
ATOM 1022 N N . ALA A 1 132 ? 5.634 -0.838 -5.462 1.00 92.19 132 ALA A N 1
ATOM 1023 C CA . ALA A 1 132 ? 4.461 -0.253 -6.121 1.00 92.19 132 ALA A CA 1
ATOM 1024 C C . ALA A 1 132 ? 3.917 1.035 -5.460 1.00 92.19 132 ALA A C 1
ATOM 1026 O O . ALA A 1 132 ? 2.888 1.556 -5.886 1.00 92.19 132 ALA A O 1
ATOM 1027 N N . HIS A 1 133 ? 4.516 1.517 -4.361 1.00 90.38 133 HIS A N 1
ATOM 1028 C CA . HIS A 1 133 ? 3.973 2.595 -3.509 1.00 90.38 133 HIS A CA 1
ATOM 1029 C C . HIS A 1 133 ? 2.495 2.414 -3.089 1.00 90.38 133 HIS A C 1
ATOM 1031 O O . HIS A 1 133 ? 1.814 3.365 -2.704 1.00 90.38 133 HIS A O 1
ATOM 1037 N N . ASN A 1 134 ? 1.998 1.181 -3.148 1.00 91.38 134 ASN A N 1
ATOM 1038 C CA . ASN A 1 134 ? 0.695 0.742 -2.678 1.00 91.38 134 ASN A CA 1
ATOM 1039 C C . ASN A 1 134 ? 0.880 -0.697 -2.197 1.00 91.38 134 ASN A C 1
ATOM 1041 O O . ASN A 1 134 ? 1.172 -1.579 -3.002 1.00 91.38 134 ASN A O 1
ATOM 1045 N N . LEU A 1 135 ? 0.756 -0.919 -0.887 1.00 91.94 135 LEU A N 1
ATOM 1046 C CA . LEU A 1 135 ? 1.058 -2.213 -0.276 1.00 91.94 135 LEU A CA 1
ATOM 1047 C C . LEU A 1 135 ? 0.172 -3.336 -0.831 1.00 91.94 135 LEU A C 1
ATOM 1049 O O . LEU A 1 135 ? 0.677 -4.416 -1.115 1.00 91.94 135 LEU A O 1
ATOM 1053 N N . TYR A 1 136 ? -1.117 -3.067 -1.043 1.00 92.31 136 TYR A N 1
ATOM 1054 C CA . TYR A 1 136 ? -2.063 -4.047 -1.582 1.00 92.31 136 TYR A CA 1
ATOM 1055 C C . TYR A 1 136 ? -1.698 -4.445 -3.011 1.00 92.31 136 TYR A C 1
ATOM 1057 O O . TYR A 1 136 ? -1.608 -5.628 -3.331 1.00 92.31 136 TYR A O 1
ATOM 1065 N N . LEU A 1 137 ? -1.429 -3.448 -3.858 1.00 95.06 137 LEU A N 1
ATOM 1066 C CA . LEU A 1 137 ? -1.025 -3.693 -5.238 1.00 95.06 137 LEU A CA 1
ATOM 1067 C C . LEU A 1 137 ? 0.328 -4.409 -5.295 1.00 95.06 137 LEU A C 1
ATOM 1069 O O . LEU A 1 137 ? 0.480 -5.352 -6.059 1.00 95.06 137 LEU A O 1
ATOM 1073 N N . HIS A 1 138 ? 1.286 -4.015 -4.455 1.00 95.94 138 HIS A N 1
ATOM 1074 C CA . HIS A 1 138 ? 2.594 -4.662 -4.371 1.00 95.94 138 HIS A CA 1
ATOM 1075 C C . HIS A 1 138 ? 2.470 -6.145 -3.993 1.00 95.94 138 HIS A C 1
ATOM 1077 O O . HIS A 1 138 ? 3.048 -6.998 -4.658 1.00 95.94 138 HIS A O 1
ATOM 1083 N N . GLN A 1 139 ? 1.646 -6.464 -2.989 1.00 95.50 139 GLN A N 1
ATOM 1084 C CA . GLN A 1 139 ? 1.370 -7.844 -2.583 1.00 95.50 139 GLN A CA 1
ATOM 1085 C C . GLN A 1 139 ? 0.731 -8.668 -3.704 1.00 95.50 139 GLN A C 1
ATOM 1087 O O . GLN A 1 139 ? 1.104 -9.823 -3.899 1.00 95.50 139 GLN A O 1
ATOM 1092 N N . TRP A 1 140 ? -0.220 -8.093 -4.444 1.00 96.75 140 TRP A N 1
ATOM 1093 C CA . TRP A 1 140 ? -0.817 -8.770 -5.594 1.00 96.75 140 TRP A CA 1
ATOM 1094 C C . TRP A 1 140 ? 0.164 -8.950 -6.748 1.00 96.75 140 TRP A C 1
ATOM 1096 O O . TRP A 1 140 ? 0.119 -9.985 -7.396 1.00 96.75 140 TRP A O 1
ATOM 1106 N N . VAL A 1 141 ? 1.068 -8.004 -6.998 1.00 97.62 141 VAL A N 1
ATOM 1107 C CA . VAL A 1 141 ? 2.110 -8.171 -8.021 1.00 97.62 141 VAL A CA 1
ATOM 1108 C C . VAL A 1 141 ? 3.063 -9.304 -7.644 1.00 97.62 141 VAL A C 1
ATOM 1110 O O . VAL A 1 141 ? 3.322 -10.183 -8.461 1.00 97.62 141 VAL A O 1
ATOM 1113 N N . GLU A 1 142 ? 3.564 -9.327 -6.409 1.00 97.69 142 GLU A N 1
ATOM 1114 C CA . GLU A 1 142 ? 4.576 -10.307 -5.999 1.00 97.69 142 GLU A CA 1
ATOM 1115 C C . GLU A 1 142 ? 4.015 -11.709 -5.754 1.00 97.69 142 GLU A C 1
ATOM 1117 O O . GLU A 1 142 ? 4.689 -12.692 -6.048 1.00 97.69 142 GLU A O 1
ATOM 1122 N N . MET A 1 143 ? 2.790 -11.827 -5.242 1.00 97.62 143 MET A N 1
ATOM 1123 C CA . MET A 1 143 ? 2.204 -13.118 -4.849 1.00 97.62 143 MET A CA 1
ATOM 1124 C C . MET A 1 143 ? 0.979 -13.521 -5.679 1.00 97.62 143 MET A C 1
ATOM 1126 O O . MET A 1 143 ? 0.348 -14.550 -5.413 1.00 97.62 143 MET A O 1
ATOM 1130 N N . GLY A 1 144 ? 0.594 -12.688 -6.644 1.00 97.44 144 GLY A N 1
ATOM 1131 C CA . GLY A 1 144 ? -0.617 -12.855 -7.432 1.00 97.44 144 GLY A CA 1
ATOM 1132 C C . GLY A 1 144 ? -1.889 -12.621 -6.623 1.00 97.44 144 GLY A C 1
ATOM 1133 O O . GLY A 1 144 ? -1.880 -12.316 -5.423 1.00 97.44 144 GLY A O 1
ATOM 1134 N N . VAL A 1 145 ? -3.029 -12.799 -7.287 1.00 97.44 145 VAL A N 1
ATOM 1135 C CA . VAL A 1 145 ? -4.347 -12.668 -6.663 1.00 97.44 145 VAL A CA 1
ATOM 1136 C C . VAL A 1 145 ? -4.532 -13.684 -5.541 1.00 97.44 145 VAL A C 1
ATOM 1138 O O . VAL A 1 145 ? -5.172 -13.364 -4.543 1.00 97.44 145 VAL A O 1
ATOM 1141 N N . VAL A 1 146 ? -3.945 -14.881 -5.657 1.00 95.94 146 VAL A N 1
ATOM 1142 C CA . VAL A 1 146 ? -4.091 -15.941 -4.653 1.00 95.94 146 VAL A CA 1
ATOM 1143 C C . VAL A 1 146 ? -3.352 -15.553 -3.379 1.00 95.94 146 VAL A C 1
ATOM 1145 O O . VAL A 1 146 ? -3.978 -15.395 -2.330 1.00 95.94 146 VAL A O 1
ATOM 1148 N N . GLY A 1 147 ? -2.036 -15.350 -3.462 1.00 95.25 147 GLY A N 1
ATOM 1149 C CA . GLY A 1 147 ? -1.232 -15.058 -2.282 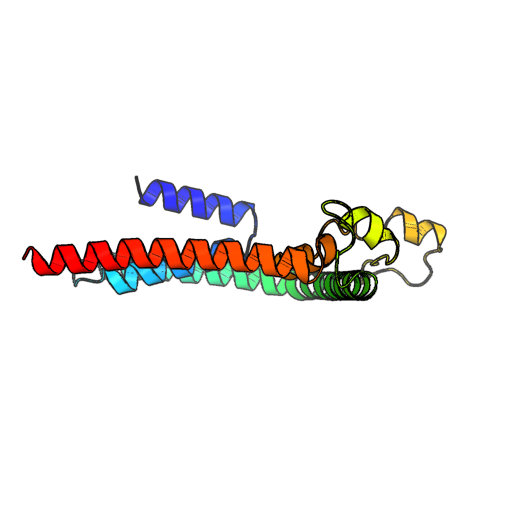1.00 95.25 147 GLY A CA 1
ATOM 1150 C C . GLY A 1 147 ? -1.564 -13.696 -1.677 1.00 95.25 147 GLY A C 1
ATOM 1151 O O . GLY A 1 147 ? -1.746 -13.595 -0.464 1.00 95.25 147 GLY A O 1
ATOM 1152 N N . GLY A 1 148 ? -1.755 -12.660 -2.499 1.00 94.38 148 GLY A N 1
ATOM 1153 C CA . GLY A 1 148 ? -2.089 -11.341 -1.971 1.00 94.38 148 GLY A CA 1
ATOM 1154 C C . GLY A 1 148 ? -3.491 -11.276 -1.356 1.00 94.38 148 GLY A C 1
ATOM 1155 O O . GLY A 1 148 ? -3.659 -10.639 -0.319 1.00 94.38 148 GLY A O 1
ATOM 1156 N N . THR A 1 149 ? -4.497 -11.980 -1.889 1.00 95.25 149 THR A N 1
ATOM 1157 C CA . THR A 1 149 ? -5.819 -12.039 -1.230 1.00 95.25 149 THR A CA 1
ATOM 1158 C C . THR A 1 149 ? -5.768 -12.811 0.084 1.00 95.25 149 THR A C 1
ATOM 1160 O O . THR A 1 149 ? -6.358 -12.365 1.064 1.00 95.25 149 THR A O 1
ATOM 1163 N N . LEU A 1 150 ? -5.036 -13.929 0.143 1.00 95.25 150 LEU A N 1
ATOM 1164 C CA . LEU A 1 150 ? -4.864 -14.689 1.384 1.00 95.25 150 LEU A CA 1
ATOM 1165 C C . LEU A 1 150 ? -4.161 -13.863 2.465 1.00 95.25 150 LEU A C 1
ATOM 1167 O O . LEU A 1 150 ? -4.620 -13.835 3.606 1.00 95.25 150 LEU A O 1
ATOM 1171 N N . MET A 1 151 ? -3.096 -13.145 2.102 1.00 92.38 151 MET A N 1
ATOM 1172 C CA . MET A 1 151 ? -2.370 -12.268 3.022 1.00 92.38 151 MET A CA 1
ATOM 1173 C C . MET A 1 151 ? -3.271 -11.149 3.561 1.00 92.38 151 MET A C 1
ATOM 1175 O O . MET A 1 151 ? -3.322 -10.914 4.766 1.00 92.38 151 MET A O 1
ATOM 1179 N N . ASN A 1 152 ? -4.043 -10.497 2.691 1.00 90.31 152 ASN A N 1
ATOM 1180 C CA . ASN A 1 152 ? -4.982 -9.458 3.113 1.00 90.31 152 ASN A CA 1
ATOM 1181 C C . ASN A 1 152 ? -6.122 -10.018 3.974 1.00 90.31 152 ASN A C 1
ATOM 1183 O O . ASN A 1 152 ? -6.478 -9.428 4.994 1.00 90.31 152 ASN A O 1
ATOM 1187 N N . GLY A 1 153 ? -6.643 -11.195 3.623 1.00 93.62 153 GLY A N 1
ATOM 1188 C CA . GLY A 1 153 ? -7.629 -11.912 4.427 1.00 93.62 153 GLY A CA 1
ATOM 1189 C C . GLY A 1 153 ? -7.108 -12.243 5.826 1.00 93.62 153 GLY A C 1
ATOM 1190 O O . GLY A 1 153 ? -7.823 -12.038 6.803 1.00 93.62 153 GLY A O 1
ATOM 1191 N N . PHE A 1 154 ? -5.851 -12.675 5.945 1.00 94.00 154 PHE A N 1
ATOM 1192 C CA . PHE A 1 154 ? -5.215 -12.946 7.235 1.00 94.00 154 PHE A CA 1
ATOM 1193 C C . PHE A 1 154 ? -5.197 -11.708 8.144 1.00 94.00 154 PHE A C 1
ATOM 1195 O O . PHE A 1 154 ? -5.620 -11.795 9.298 1.00 94.00 154 PHE A O 1
ATOM 1202 N N . PHE A 1 155 ? -4.797 -10.541 7.625 1.00 89.38 155 PHE A N 1
ATOM 1203 C CA . PHE A 1 155 ? -4.800 -9.297 8.405 1.00 89.38 155 PHE A CA 1
ATOM 1204 C C . PHE A 1 155 ? -6.209 -8.875 8.843 1.00 89.38 155 PHE A C 1
ATOM 1206 O O . PHE A 1 155 ? -6.404 -8.462 9.988 1.00 89.38 155 PHE A O 1
ATOM 1213 N N . LEU A 1 156 ? -7.210 -9.017 7.968 1.00 92.25 156 LEU A N 1
ATOM 1214 C CA . LEU A 1 156 ? -8.602 -8.707 8.307 1.00 92.25 156 LEU A CA 1
ATOM 1215 C C . LEU A 1 156 ? -9.157 -9.647 9.383 1.00 92.25 156 LEU A C 1
ATOM 1217 O O . LEU A 1 156 ? -9.841 -9.193 10.301 1.00 92.25 156 LEU A O 1
ATOM 1221 N N . LEU A 1 157 ? -8.838 -10.941 9.308 1.00 95.69 157 LEU A N 1
ATOM 1222 C CA . LEU A 1 157 ? -9.230 -11.919 10.322 1.00 95.69 157 LEU A CA 1
ATOM 1223 C C . LEU A 1 157 ? -8.571 -11.626 11.671 1.00 95.69 157 LEU A C 1
ATOM 1225 O O . LEU A 1 157 ? -9.241 -11.698 12.699 1.00 95.69 157 LEU A O 1
ATOM 1229 N N . GLN A 1 158 ? -7.291 -11.246 11.676 1.00 93.50 158 GLN A N 1
ATOM 1230 C CA . GLN A 1 158 ? -6.593 -10.841 12.895 1.00 93.50 158 GLN A CA 1
ATOM 1231 C C . GLN A 1 158 ? -7.250 -9.610 13.532 1.00 93.50 158 GLN A C 1
ATOM 1233 O O . GLN A 1 158 ? -7.507 -9.602 14.735 1.00 93.50 158 GLN A O 1
ATOM 1238 N N . LEU A 1 159 ? -7.582 -8.596 12.729 1.00 89.88 159 LEU A N 1
ATOM 1239 C CA . LEU A 1 159 ? -8.270 -7.401 13.211 1.00 89.88 159 LEU A CA 1
ATOM 1240 C C . LEU A 1 159 ? -9.656 -7.737 13.783 1.00 89.88 159 LEU A C 1
ATOM 1242 O O . LEU A 1 159 ? -9.987 -7.309 14.889 1.00 89.88 159 LEU A O 1
ATOM 1246 N N . ALA A 1 160 ? -10.447 -8.539 13.066 1.00 94.38 160 ALA A N 1
ATOM 1247 C CA . ALA A 1 160 ? -11.763 -8.983 13.520 1.00 94.38 160 ALA A CA 1
ATOM 1248 C C . ALA A 1 160 ? -11.676 -9.784 14.828 1.00 94.38 160 ALA A C 1
ATOM 1250 O O . ALA A 1 160 ? -12.496 -9.598 15.729 1.00 94.38 160 ALA A O 1
ATOM 1251 N N . PHE A 1 161 ? -10.657 -10.634 14.963 1.00 94.69 161 PHE A N 1
ATOM 1252 C CA . PHE A 1 161 ? -10.401 -11.390 16.181 1.00 94.69 161 PHE A CA 1
ATOM 1253 C C . PHE A 1 161 ? -10.100 -10.468 17.369 1.00 94.69 161 PHE A C 1
ATOM 1255 O O . PHE A 1 161 ? -10.753 -10.603 18.406 1.00 94.69 161 PHE A O 1
ATOM 1262 N N . CYS A 1 162 ? -9.207 -9.485 17.210 1.00 90.75 162 CYS A N 1
ATOM 1263 C CA . CYS A 1 162 ? -8.909 -8.499 18.253 1.00 90.75 162 CYS A CA 1
ATOM 1264 C C . CYS A 1 162 ? -10.162 -7.722 18.683 1.00 90.75 162 CYS A C 1
ATOM 1266 O O . CYS A 1 162 ? -10.452 -7.631 19.875 1.00 90.75 162 CYS A O 1
ATOM 1268 N N . ILE A 1 163 ? -10.958 -7.238 17.723 1.00 91.94 163 ILE A N 1
ATOM 1269 C CA . ILE A 1 163 ? -12.220 -6.538 18.009 1.00 91.94 163 ILE A CA 1
ATOM 1270 C C . ILE A 1 163 ? -13.187 -7.451 18.773 1.00 91.94 163 ILE A C 1
ATOM 1272 O O . ILE A 1 163 ? -13.837 -7.012 19.720 1.00 91.94 163 ILE A O 1
ATOM 1276 N N . SER A 1 164 ? -13.266 -8.732 18.404 1.00 93.62 164 SER A N 1
ATOM 1277 C CA . SER A 1 164 ? -14.156 -9.688 19.068 1.00 93.62 164 SER A CA 1
ATOM 1278 C C . SER A 1 164 ? -13.775 -9.950 20.529 1.00 93.62 164 SER A C 1
ATOM 1280 O O . SER A 1 164 ? -14.663 -10.153 21.358 1.00 93.62 164 SER A O 1
ATOM 1282 N N . ILE A 1 165 ? -12.478 -9.931 20.855 1.00 93.75 165 ILE A N 1
ATOM 1283 C CA . ILE A 1 165 ? -11.986 -10.076 22.230 1.00 93.75 165 ILE A CA 1
ATOM 1284 C C . ILE A 1 165 ? -12.368 -8.844 23.044 1.00 93.75 165 ILE A C 1
ATOM 1286 O O . ILE A 1 165 ? -12.987 -8.978 24.099 1.00 93.75 165 ILE A O 1
ATOM 1290 N N . GLU A 1 166 ? -12.059 -7.651 22.536 1.00 90.69 166 GLU A N 1
ATOM 1291 C CA . GLU A 1 166 ? -12.347 -6.403 23.246 1.00 90.69 166 GLU A CA 1
ATOM 1292 C C . GLU A 1 166 ? -13.846 -6.203 23.468 1.00 90.69 166 GLU A C 1
ATOM 1294 O O . GLU A 1 166 ? -14.281 -5.840 24.560 1.00 90.69 166 GLU A O 1
ATOM 1299 N N . TRP A 1 167 ? -14.662 -6.531 22.465 1.00 89.62 167 TRP A N 1
ATOM 1300 C CA . TRP A 1 167 ? -16.114 -6.473 22.589 1.00 89.62 167 TRP A CA 1
ATOM 1301 C C . TRP A 1 167 ? -16.641 -7.411 23.682 1.00 89.62 167 TRP A C 1
ATOM 1303 O O . TRP A 1 167 ? -17.475 -7.012 24.495 1.00 89.62 167 TRP A O 1
ATOM 1313 N N . LYS A 1 168 ? -16.132 -8.649 23.752 1.00 93.06 168 LYS A N 1
ATOM 1314 C CA . LYS A 1 168 ? -16.504 -9.601 24.813 1.00 93.06 168 LYS A CA 1
ATOM 1315 C C . LYS A 1 168 ? -16.104 -9.089 26.195 1.00 93.06 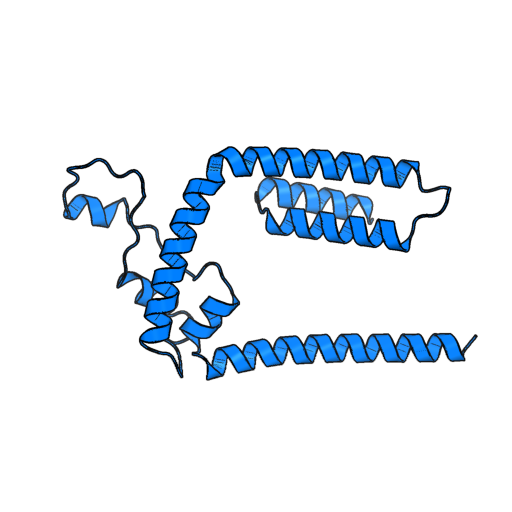168 LYS A C 1
ATOM 1317 O O . LYS A 1 168 ? -16.920 -9.146 27.112 1.00 93.06 168 LYS A O 1
ATOM 1322 N N . ASN A 1 169 ? -14.893 -8.555 26.338 1.00 89.94 169 ASN A N 1
ATOM 1323 C CA . ASN A 1 169 ? -14.416 -7.985 27.599 1.00 89.94 169 ASN A CA 1
ATOM 1324 C C . ASN A 1 169 ? -15.288 -6.803 28.049 1.00 89.94 169 ASN A C 1
ATOM 1326 O O . ASN A 1 169 ? -15.653 -6.712 29.222 1.00 89.94 169 ASN A O 1
ATOM 1330 N N . HIS A 1 170 ? -15.682 -5.936 27.112 1.00 86.81 170 HIS A N 1
ATOM 1331 C CA . HIS A 1 170 ? -16.580 -4.821 27.390 1.00 86.81 170 HIS A CA 1
ATOM 1332 C C . HIS A 1 170 ? -17.951 -5.297 27.898 1.00 86.81 170 HIS A C 1
ATOM 1334 O O . HIS A 1 170 ? -18.421 -4.812 28.927 1.00 86.81 170 HIS A O 1
ATOM 1340 N N . LE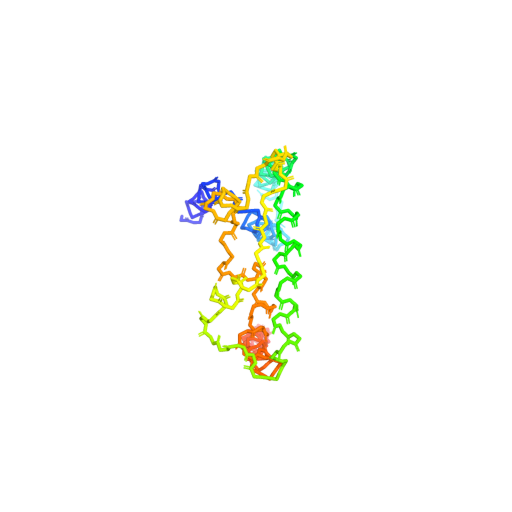U A 1 171 ? -18.564 -6.294 27.249 1.00 91.06 171 LEU A N 1
ATOM 1341 C CA . LEU A 1 171 ? -19.849 -6.854 27.691 1.00 91.06 171 LEU A CA 1
ATOM 1342 C C . LEU A 1 171 ? -19.782 -7.454 29.103 1.00 91.06 171 LEU A C 1
ATOM 1344 O O . LEU A 1 171 ? -20.693 -7.230 29.897 1.00 91.06 171 LEU A O 1
ATOM 1348 N N . ILE A 1 172 ? -18.701 -8.166 29.437 1.00 92.06 172 ILE A N 1
ATOM 1349 C CA . ILE A 1 172 ? -18.493 -8.723 30.785 1.00 92.06 172 ILE A CA 1
ATOM 1350 C C . ILE A 1 172 ? -18.397 -7.597 31.823 1.00 92.06 172 ILE A C 1
ATOM 1352 O O . ILE A 1 172 ? -19.005 -7.689 32.886 1.00 92.06 172 ILE A O 1
ATOM 1356 N N . SER A 1 173 ? -17.686 -6.508 31.509 1.00 88.62 173 SER A N 1
ATOM 1357 C CA . SER A 1 173 ? -17.558 -5.365 32.423 1.00 88.62 173 SER A CA 1
ATOM 1358 C C . SER A 1 173 ? -18.896 -4.676 32.719 1.00 88.62 173 SER A C 1
ATOM 1360 O O . SER A 1 173 ? -19.114 -4.239 33.842 1.00 88.62 173 SER A O 1
ATOM 1362 N N . LEU A 1 174 ? -19.814 -4.640 31.746 1.00 87.94 174 LEU A N 1
ATOM 1363 C CA . LEU A 1 174 ? -21.156 -4.075 31.921 1.00 87.94 174 LEU A CA 1
ATOM 1364 C C . LEU A 1 174 ? -22.072 -4.964 32.771 1.00 87.94 174 LEU A C 1
ATOM 1366 O O . LEU A 1 174 ? -22.975 -4.448 33.414 1.00 87.94 174 LEU A O 1
ATOM 1370 N N . GLN A 1 175 ? -21.857 -6.283 32.769 1.00 87.62 175 GLN A N 1
ATOM 1371 C CA . GLN A 1 175 ? -22.621 -7.234 33.588 1.00 87.62 175 GLN A CA 1
ATOM 1372 C C . GLN A 1 175 ? -22.128 -7.310 35.041 1.00 87.62 175 GLN A C 1
ATOM 1374 O O . GLN A 1 175 ? -22.839 -7.826 35.898 1.00 87.62 175 GLN A O 1
ATOM 1379 N N . ALA A 1 176 ? -20.906 -6.845 35.309 1.00 79.38 176 ALA A N 1
ATOM 1380 C CA . ALA A 1 176 ? -20.297 -6.842 36.637 1.00 79.38 176 ALA A CA 1
ATOM 1381 C C . ALA A 1 176 ? -20.609 -5.577 37.467 1.00 79.38 176 ALA A C 1
ATOM 1383 O O . ALA A 1 176 ? -20.209 -5.513 38.631 1.00 79.38 176 ALA A O 1
ATOM 1384 N N . CYS A 1 177 ? -21.290 -4.585 36.881 1.00 65.75 177 CYS A N 1
ATOM 1385 C CA . CYS A 1 177 ? -21.796 -3.378 37.544 1.00 65.75 177 CYS A CA 1
ATOM 1386 C C . CYS A 1 177 ? -23.299 -3.489 37.814 1.00 65.75 177 CYS A C 1
ATOM 1388 O O . CYS A 1 177 ? -23.727 -2.945 38.856 1.00 65.75 177 CYS A O 1
#

Sequence (177 aa):
MLPFIILVDLLAIFIEGSMGAALGLLGGLFAIVLVKITRYNFFLGLSLLAIACLLIAGILAQINSHLPRTLAVRSEIWEVSLRLFQDHPLAGIGIGNFPDEAKRFPIYEPNMPAGTTTEYRDLYYIIPVNHAHNLYLHQWVEMGVVGGTLMNGFFLLQLAFCISIEWKNHLISLQAC

Secondary structure (DSSP, 8-state):
-HHHHHHHHHHHHHHHT-HHHHHHHHHHHHHHHHHH--GGGHHHHHHHHHHHHHHHHHHHHHHHHHHHHHHHHHHHHHHHHHHHHHHSTTT-S-TT-HHHHGGGS--B-TTPPTT--HHHHHHHSB----S-SSHHHHHHHHHHHHHHHHHHHHHHHHHHHHHHHHHHHHHHHHH--

pLDDT: mean 80.07, std 13.2, range [56.56, 97.69]

Foldseek 3Di:
DVVVVVVVLVVVCVVVVDPVSLVVSLVVLVVCCVVDDDPVCPVVVVVSVVVNVVSVVVNVVVCVPCVVQVVVQLVLLLVLLVVLCVVPAAFAPAPQCVQVSSVVPWDFRPPDDPPDDPVRRVPPTTDRDRANVDPLSRQCRHGHPVRSVVVVVVVVVVVVVVVVVVVVVVVVVVVVD